Protein AF-A0A258J2Y7-F1 (afdb_monomer_lite)

Foldseek 3Di:
DVVVVVVVVVVVVVVVVPDDDDDDDDDDDPDPPPPPPPCQQVVLDAQWHQDPVRDIDGDPDAQADPNHGHDHD

Structure (mmCIF, N/CA/C/O backbone):
data_AF-A0A258J2Y7-F1
#
_entry.id   AF-A0A258J2Y7-F1
#
loop_
_atom_site.group_PDB
_atom_site.id
_atom_site.type_symbol
_atom_site.label_atom_id
_atom_site.label_alt_id
_atom_site.label_comp_id
_atom_site.label_asym_id
_atom_site.label_entity_id
_atom_site.label_seq_id
_atom_site.pdbx_PDB_ins_code
_atom_site.Cartn_x
_atom_site.Cartn_y
_atom_site.Cartn_z
_atom_site.occupancy
_atom_site.B_iso_or_equiv
_atom_site.auth_seq_id
_atom_site.auth_comp_id
_atom_site.auth_asym_id
_atom_site.auth_atom_id
_atom_site.pdbx_PDB_model_num
ATOM 1 N N . MET A 1 1 ? 46.118 -24.17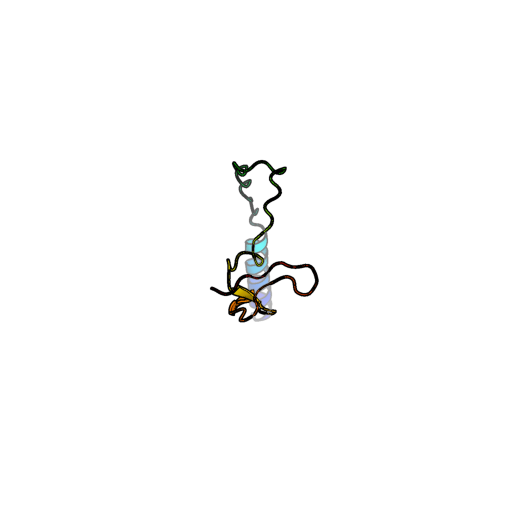1 -8.355 1.00 60.31 1 MET A N 1
ATOM 2 C CA . MET A 1 1 ? 44.742 -24.691 -8.566 1.00 60.31 1 MET A CA 1
ATOM 3 C C . MET A 1 1 ? 43.683 -24.023 -7.680 1.00 60.31 1 MET A C 1
ATOM 5 O O . MET A 1 1 ? 42.564 -23.850 -8.142 1.00 60.31 1 MET A O 1
ATOM 9 N N . ARG A 1 2 ? 43.985 -23.611 -6.436 1.00 71.12 2 ARG A N 1
ATOM 10 C CA . ARG A 1 2 ? 43.017 -22.888 -5.579 1.00 71.12 2 ARG A CA 1
ATOM 11 C C . ARG A 1 2 ? 42.778 -21.439 -6.021 1.00 71.12 2 ARG A C 1
ATOM 13 O O . ARG A 1 2 ? 41.649 -20.967 -5.966 1.00 71.12 2 ARG A O 1
ATOM 20 N N . ASP A 1 3 ? 43.811 -20.759 -6.512 1.00 68.31 3 ASP A N 1
ATOM 21 C CA . ASP A 1 3 ? 43.700 -19.352 -6.935 1.00 68.31 3 ASP A CA 1
ATOM 22 C C . ASP A 1 3 ? 43.031 -19.200 -8.305 1.00 68.31 3 ASP A C 1
ATOM 24 O O . ASP A 1 3 ? 42.268 -18.266 -8.529 1.00 68.31 3 ASP A O 1
ATOM 28 N N . THR A 1 4 ? 43.199 -20.192 -9.183 1.00 73.19 4 THR A N 1
ATOM 29 C CA . THR A 1 4 ? 42.468 -20.276 -10.455 1.00 73.19 4 THR A CA 1
ATOM 30 C C . THR A 1 4 ? 40.967 -20.474 -10.230 1.00 73.19 4 THR A C 1
ATOM 32 O O . THR A 1 4 ? 40.166 -19.865 -10.930 1.00 73.19 4 THR A O 1
ATOM 35 N N . PHE A 1 5 ? 40.571 -21.248 -9.211 1.00 75.31 5 PHE A N 1
ATOM 36 C CA . PHE A 1 5 ? 39.158 -21.427 -8.852 1.00 75.31 5 PHE A CA 1
ATOM 37 C C . PHE A 1 5 ? 38.515 -20.121 -8.351 1.00 75.31 5 PHE A C 1
ATOM 39 O O . PHE A 1 5 ? 37.378 -19.814 -8.706 1.00 75.31 5 PHE A O 1
ATOM 46 N N . LYS A 1 6 ? 39.261 -19.303 -7.593 1.00 76.25 6 LYS A N 1
ATOM 47 C CA . LYS A 1 6 ? 38.799 -17.979 -7.137 1.00 76.25 6 LYS A CA 1
ATOM 48 C C . LYS A 1 6 ? 38.594 -17.004 -8.298 1.00 76.25 6 LYS A C 1
ATOM 50 O O . LYS A 1 6 ? 37.580 -16.311 -8.330 1.00 76.25 6 LYS A O 1
ATOM 55 N N . LEU A 1 7 ? 39.528 -16.975 -9.252 1.00 79.75 7 LEU A N 1
ATOM 56 C CA . LEU A 1 7 ? 39.439 -16.097 -10.423 1.00 79.75 7 LEU A CA 1
ATOM 57 C C . LEU A 1 7 ? 38.264 -16.477 -11.334 1.00 79.75 7 LEU A C 1
ATOM 59 O O . LEU A 1 7 ? 37.524 -15.592 -11.758 1.00 79.75 7 LEU A O 1
ATOM 63 N N . LEU A 1 8 ? 38.031 -17.775 -11.569 1.00 80.12 8 LEU A N 1
ATOM 64 C CA . LEU A 1 8 ? 36.860 -18.227 -12.331 1.00 80.12 8 LEU A CA 1
ATOM 65 C C . LEU A 1 8 ? 35.540 -17.866 -11.635 1.00 80.12 8 LEU A C 1
ATOM 67 O O . LEU A 1 8 ? 34.611 -17.391 -12.288 1.00 80.12 8 LEU A O 1
ATOM 71 N N . SER A 1 9 ? 35.458 -18.055 -10.315 1.00 77.25 9 SER A N 1
ATOM 72 C CA . SER A 1 9 ? 34.251 -17.712 -9.558 1.00 77.25 9 SER A CA 1
ATOM 73 C C . SER A 1 9 ? 33.938 -16.214 -9.635 1.00 77.25 9 SER A C 1
ATOM 75 O O . SER A 1 9 ? 32.787 -15.853 -9.883 1.00 77.25 9 SER A O 1
ATOM 77 N N . ALA A 1 10 ? 34.941 -15.345 -9.482 1.00 74.75 10 ALA A N 1
ATOM 78 C CA . ALA A 1 10 ? 34.754 -13.895 -9.558 1.00 74.75 10 ALA A CA 1
ATOM 79 C C . ALA A 1 10 ? 34.303 -13.437 -10.955 1.00 74.75 10 ALA A C 1
ATOM 81 O O . ALA A 1 10 ? 33.425 -12.583 -11.075 1.00 74.75 10 ALA A O 1
ATOM 82 N N . LEU A 1 11 ? 34.852 -14.050 -12.009 1.00 80.69 11 LEU A N 1
ATOM 83 C CA . LEU A 1 11 ? 34.475 -13.743 -13.387 1.00 80.69 11 LEU A CA 1
ATOM 84 C C . LEU A 1 11 ? 33.008 -14.105 -13.673 1.00 80.69 11 LEU A C 1
ATOM 86 O O . LEU A 1 11 ? 32.297 -13.331 -14.308 1.00 80.69 11 LEU A O 1
ATOM 90 N N . SER A 1 12 ? 32.533 -15.245 -13.156 1.00 74.50 12 SER A N 1
ATOM 91 C CA . SER A 1 12 ? 31.141 -15.681 -13.344 1.00 74.50 12 SER A CA 1
ATOM 92 C C . SER A 1 12 ? 30.118 -14.749 -12.680 1.00 74.50 12 SER A C 1
ATOM 94 O O . SER A 1 12 ? 29.097 -14.437 -13.290 1.00 74.50 12 SER A O 1
ATOM 96 N N . LEU A 1 13 ? 30.409 -14.236 -11.476 1.00 72.56 13 LEU A N 1
ATOM 97 C CA . LEU A 1 13 ? 29.531 -13.279 -10.792 1.00 72.56 13 LEU A CA 1
ATOM 98 C C . LEU A 1 13 ? 29.485 -11.920 -11.506 1.00 72.56 13 LEU A C 1
ATOM 100 O O . LEU A 1 13 ? 28.430 -11.291 -11.547 1.00 72.56 13 LEU A O 1
ATOM 104 N N . GLY A 1 14 ? 30.604 -11.477 -12.087 1.00 76.00 14 GLY A N 1
ATOM 105 C CA . GLY A 1 14 ? 30.671 -10.206 -12.813 1.00 76.00 14 GLY A CA 1
ATOM 106 C C . GLY A 1 14 ? 29.799 -10.175 -14.072 1.00 76.00 14 GLY A C 1
ATOM 107 O O . GLY A 1 14 ? 29.185 -9.152 -14.365 1.00 76.00 14 GLY A O 1
ATOM 108 N N . VAL A 1 15 ? 29.686 -11.299 -14.788 1.00 73.06 15 VAL A N 1
ATOM 109 C CA . VAL A 1 15 ? 28.894 -11.384 -16.030 1.00 73.06 15 VAL A CA 1
ATOM 110 C C . VAL A 1 15 ? 27.388 -11.248 -15.773 1.00 73.06 15 VAL A C 1
ATOM 112 O O . VAL A 1 15 ? 26.695 -10.625 -16.575 1.00 73.06 15 VAL A O 1
ATOM 115 N N . LEU A 1 16 ? 26.864 -11.755 -14.649 1.00 65.44 16 LEU A N 1
ATOM 116 C CA . LEU A 1 16 ? 25.428 -11.649 -14.344 1.00 65.44 16 LEU A CA 1
ATOM 117 C C . LEU A 1 16 ? 24.979 -10.215 -14.007 1.00 65.44 16 LEU A C 1
ATOM 119 O O . LEU A 1 16 ? 23.809 -9.891 -14.181 1.00 65.44 16 LEU A O 1
ATOM 123 N N . ALA A 1 17 ? 25.881 -9.338 -13.560 1.00 68.44 17 ALA A N 1
ATOM 124 C CA . ALA A 1 17 ? 25.539 -7.955 -13.219 1.00 68.44 17 ALA A CA 1
ATOM 125 C C . ALA A 1 17 ? 25.407 -7.025 -14.443 1.00 68.44 17 ALA A C 1
ATOM 127 O O . ALA A 1 17 ? 24.936 -5.899 -14.304 1.00 68.44 17 ALA A O 1
ATOM 128 N N . ALA A 1 18 ? 25.810 -7.475 -15.638 1.00 65.88 18 ALA A N 1
ATOM 129 C CA . ALA A 1 18 ? 25.802 -6.665 -16.859 1.00 65.88 18 ALA A CA 1
ATOM 130 C C . ALA A 1 18 ? 24.458 -6.675 -17.616 1.00 65.88 18 ALA A C 1
ATOM 132 O O . ALA A 1 18 ? 24.351 -6.090 -18.694 1.00 65.88 18 ALA A O 1
ATOM 133 N N . LEU A 1 19 ? 23.430 -7.347 -17.087 1.00 74.75 19 LEU A N 1
ATOM 134 C CA . LEU A 1 19 ? 22.111 -7.397 -17.713 1.00 74.75 19 LEU A CA 1
ATOM 135 C C . LEU A 1 19 ? 21.411 -6.028 -17.584 1.00 74.75 19 LEU A C 1
ATOM 137 O O . LEU A 1 19 ? 21.240 -5.534 -16.466 1.00 74.75 19 LEU A O 1
ATOM 141 N N . PRO A 1 20 ? 20.972 -5.404 -18.693 1.00 68.94 20 PRO A N 1
ATOM 142 C CA . PRO A 1 20 ? 20.222 -4.157 -18.633 1.00 68.94 20 PRO A CA 1
ATOM 143 C C . PRO A 1 20 ? 18.820 -4.424 -18.068 1.00 68.94 20 PRO A C 1
ATOM 145 O O . PRO A 1 20 ? 18.015 -5.128 -18.675 1.00 68.94 20 PRO A O 1
ATOM 148 N N . THR A 1 21 ? 18.507 -3.847 -16.907 1.00 72.94 21 THR A N 1
ATOM 149 C CA . THR A 1 21 ? 17.136 -3.843 -16.381 1.00 72.94 21 THR A CA 1
ATOM 150 C C . THR A 1 21 ? 16.326 -2.785 -17.125 1.00 72.94 21 THR A C 1
ATOM 152 O O . THR A 1 21 ? 16.622 -1.592 -17.061 1.00 72.94 21 THR A O 1
ATOM 155 N N . SER A 1 22 ? 15.331 -3.212 -17.896 1.00 79.00 22 SER A N 1
ATOM 156 C CA . SER A 1 22 ? 14.388 -2.302 -18.547 1.00 79.00 22 SER A CA 1
ATOM 157 C C . SER A 1 22 ? 13.071 -2.344 -17.776 1.00 79.00 22 SER A C 1
ATOM 159 O O . SER A 1 22 ? 12.413 -3.377 -17.688 1.00 79.00 22 SER A O 1
ATOM 161 N N . ALA A 1 23 ? 12.707 -1.217 -17.163 1.00 79.62 23 ALA A N 1
ATOM 162 C CA . ALA A 1 23 ? 11.436 -1.059 -16.470 1.00 79.62 23 ALA A CA 1
ATOM 163 C C . ALA A 1 23 ? 10.355 -0.671 -17.485 1.00 79.62 23 ALA A C 1
ATOM 165 O O . ALA A 1 23 ? 10.515 0.299 -18.227 1.00 79.62 23 ALA A O 1
ATOM 166 N N . MET A 1 24 ? 9.251 -1.418 -17.517 1.00 83.06 24 MET A N 1
ATOM 167 C CA . MET A 1 24 ? 8.089 -1.004 -18.300 1.00 83.06 24 MET A CA 1
ATOM 168 C C . ME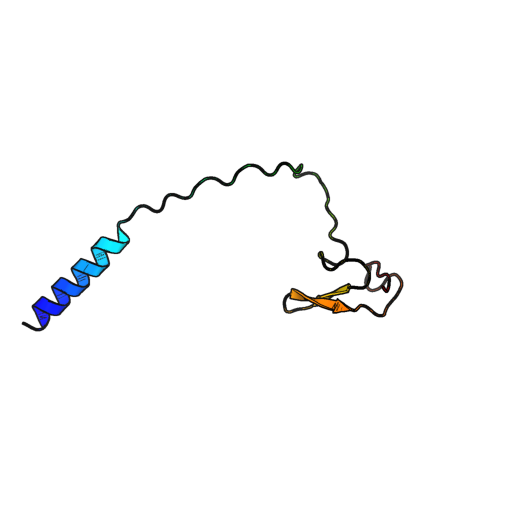T A 1 24 ? 7.447 0.237 -17.661 1.0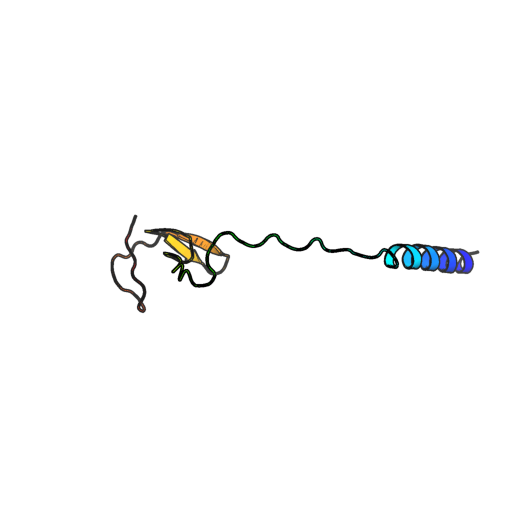0 83.06 24 MET A C 1
ATOM 170 O O . MET A 1 24 ? 7.309 0.285 -16.435 1.00 83.06 24 MET A O 1
ATOM 174 N N . PRO A 1 25 ? 7.046 1.241 -18.461 1.00 77.12 25 PRO A N 1
ATOM 175 C CA . PRO A 1 25 ? 6.365 2.414 -17.937 1.00 77.12 25 PRO A CA 1
ATOM 176 C C . PRO A 1 25 ? 4.996 2.014 -17.375 1.00 77.12 25 PRO A C 1
ATO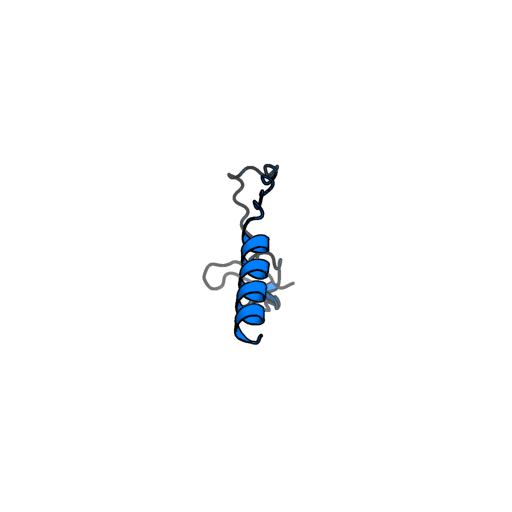M 178 O O . PRO A 1 25 ? 4.252 1.257 -18.001 1.00 77.12 25 PRO A O 1
ATOM 181 N N . LEU A 1 26 ? 4.661 2.526 -16.188 1.00 79.75 26 LEU A N 1
ATOM 182 C CA . LEU A 1 26 ? 3.332 2.338 -15.612 1.00 79.75 26 LEU A CA 1
ATOM 183 C C . LEU A 1 26 ? 2.295 3.034 -16.497 1.00 79.75 26 LEU A C 1
ATOM 185 O O . LEU A 1 26 ? 2.458 4.199 -16.866 1.00 79.75 26 LEU A O 1
ATOM 189 N N . ALA A 1 27 ? 1.215 2.319 -16.807 1.00 84.38 27 ALA A N 1
ATOM 190 C CA . ALA A 1 27 ? 0.078 2.898 -17.502 1.00 84.38 27 ALA A CA 1
ATOM 191 C C . ALA A 1 27 ? -0.523 4.064 -16.682 1.00 84.38 27 ALA A C 1
ATOM 193 O O . ALA A 1 27 ? -0.541 3.995 -15.447 1.00 84.38 27 ALA A O 1
ATOM 194 N N . PRO A 1 28 ? -1.037 5.123 -17.337 1.00 76.62 28 PRO A N 1
ATOM 195 C CA . PRO A 1 28 ? -1.696 6.220 -16.640 1.00 76.62 28 PRO A CA 1
ATOM 196 C C . PRO A 1 28 ? -2.939 5.718 -15.898 1.00 76.62 28 PRO A C 1
ATOM 198 O O . PRO A 1 28 ? -3.752 4.979 -16.454 1.00 76.62 28 PRO A O 1
ATOM 201 N N . SER A 1 29 ? -3.101 6.142 -14.645 1.00 78.81 29 SER A N 1
ATOM 202 C CA . SER A 1 29 ? -4.314 5.856 -13.880 1.00 78.81 29 SER A CA 1
ATOM 203 C C . SER A 1 29 ? -5.509 6.602 -14.494 1.00 78.81 29 SER A C 1
ATOM 205 O O . SER A 1 29 ? -5.387 7.798 -14.763 1.00 78.81 29 SER A O 1
ATOM 207 N N . PRO A 1 30 ? -6.674 5.953 -14.676 1.00 79.94 30 PRO A N 1
ATOM 208 C CA . PRO A 1 30 ? -7.887 6.602 -15.181 1.00 79.94 30 PRO A CA 1
ATOM 209 C C . PRO A 1 30 ? -8.515 7.582 -14.175 1.00 79.94 30 PRO A C 1
ATOM 211 O O . PRO A 1 30 ? -9.508 8.237 -14.486 1.00 79.94 30 PRO A O 1
ATOM 214 N N . VAL A 1 31 ? -7.966 7.682 -12.960 1.00 79.75 31 VAL A N 1
ATOM 215 C CA . VAL A 1 31 ? -8.476 8.568 -11.911 1.00 79.75 31 VAL A CA 1
ATOM 216 C C . VAL A 1 31 ? -7.818 9.950 -12.029 1.00 79.75 31 VAL A C 1
ATOM 218 O O . VAL A 1 31 ? -6.586 10.034 -12.025 1.00 79.75 31 VAL A O 1
ATOM 221 N N . PRO A 1 32 ? -8.603 11.045 -12.083 1.00 75.44 32 PRO A N 1
ATOM 222 C CA . PRO A 1 32 ? -8.070 12.402 -12.031 1.00 75.44 32 PRO A CA 1
ATOM 223 C C . PRO A 1 32 ? -7.203 12.600 -10.785 1.00 75.44 32 PRO A C 1
ATOM 225 O O . PRO A 1 32 ? -7.651 12.357 -9.668 1.00 75.44 32 PRO A O 1
ATOM 228 N N . GLN A 1 33 ? -5.976 13.094 -10.957 1.00 71.12 33 GLN A N 1
ATOM 229 C CA . GLN A 1 33 ? -5.050 13.375 -9.844 1.00 71.12 33 GLN A CA 1
ATOM 230 C C . GLN A 1 33 ? -5.565 14.475 -8.899 1.00 71.12 33 GLN A C 1
ATOM 232 O O . GLN A 1 33 ? -5.049 14.662 -7.802 1.00 71.12 33 GLN A O 1
ATOM 237 N N . THR A 1 34 ? -6.596 15.200 -9.328 1.00 71.44 34 THR A N 1
ATOM 238 C CA . THR A 1 34 ? -7.323 16.209 -8.556 1.00 71.44 34 THR A CA 1
ATOM 239 C C . THR A 1 34 ? -8.474 15.626 -7.734 1.00 71.44 34 THR A C 1
ATOM 241 O O . THR A 1 34 ? -9.110 16.359 -6.977 1.00 71.44 34 THR A O 1
ATOM 244 N N . ALA A 1 35 ? -8.763 14.327 -7.852 1.00 67.38 35 ALA A N 1
ATOM 245 C CA . ALA A 1 35 ? -9.750 13.672 -7.010 1.00 67.38 35 ALA A CA 1
ATOM 246 C C . ALA A 1 35 ? -9.208 13.587 -5.577 1.00 67.38 35 ALA A C 1
ATOM 248 O O . ALA A 1 35 ? -8.361 12.754 -5.256 1.00 67.38 35 ALA A O 1
ATOM 249 N N . SER A 1 36 ? -9.714 14.460 -4.706 1.00 68.69 36 SER A N 1
ATOM 250 C CA . SER A 1 36 ? -9.478 14.382 -3.267 1.00 68.69 36 SER A CA 1
ATOM 251 C C . SER A 1 36 ? -10.229 13.175 -2.703 1.00 68.69 36 SER A C 1
ATOM 253 O O . SER A 1 36 ? -11.353 13.275 -2.209 1.00 68.69 36 SER A O 1
ATOM 255 N N . VAL A 1 37 ? -9.624 11.996 -2.829 1.00 69.25 37 VAL A N 1
ATOM 256 C CA . VAL A 1 37 ? -10.102 10.786 -2.166 1.00 69.25 37 VAL A CA 1
ATOM 257 C C . VAL A 1 37 ? -9.676 10.898 -0.712 1.00 69.25 37 VAL A C 1
ATOM 259 O O . VAL A 1 37 ? -8.538 10.598 -0.367 1.00 69.25 37 VAL A O 1
ATOM 262 N N . THR A 1 38 ? -10.580 11.361 0.147 1.00 67.88 38 THR A N 1
ATOM 263 C CA . THR A 1 38 ? -10.374 11.271 1.595 1.00 67.88 38 THR A CA 1
ATOM 264 C C . THR A 1 38 ? -10.616 9.819 2.000 1.00 67.88 38 THR A C 1
ATOM 266 O O . THR A 1 38 ? -11.766 9.371 1.952 1.00 67.88 38 THR A O 1
ATOM 269 N N . PRO A 1 39 ? -9.580 9.041 2.366 1.00 64.88 39 PRO A N 1
ATOM 270 C CA . PRO A 1 39 ? -9.788 7.652 2.724 1.00 64.88 39 PRO A CA 1
ATOM 271 C C . PRO A 1 39 ? -10.540 7.594 4.057 1.00 64.88 39 PRO A C 1
ATOM 273 O O . PRO A 1 39 ? -9.994 7.933 5.110 1.00 64.88 39 PRO A O 1
ATOM 276 N N . VAL A 1 40 ? -11.795 7.139 4.021 1.00 67.25 40 VAL A N 1
ATOM 277 C CA . VAL A 1 40 ? -12.563 6.838 5.236 1.00 67.25 40 VAL A CA 1
ATOM 278 C C . VAL A 1 40 ? -11.764 5.816 6.042 1.00 67.25 40 VAL A C 1
ATOM 280 O O . VAL A 1 40 ? -11.432 4.740 5.539 1.00 67.25 40 VAL A O 1
ATOM 283 N N . ALA A 1 41 ? -11.382 6.186 7.265 1.00 70.69 41 ALA A N 1
ATOM 284 C CA . ALA A 1 41 ? -10.562 5.357 8.145 1.00 70.69 41 ALA A CA 1
ATOM 285 C C . ALA A 1 41 ? -9.279 4.793 7.493 1.00 70.69 41 ALA A C 1
ATOM 287 O O . ALA A 1 41 ? -8.935 3.625 7.693 1.00 70.69 41 ALA A O 1
ATOM 288 N N . GLN A 1 42 ? -8.578 5.591 6.674 1.00 75.62 42 GLN A N 1
ATOM 289 C CA . GLN A 1 42 ? -7.367 5.154 5.953 1.00 75.62 42 GLN A CA 1
ATOM 290 C C . GLN A 1 42 ? -7.608 3.926 5.040 1.00 75.62 42 GLN A C 1
ATOM 292 O O . GLN A 1 42 ? -6.679 3.185 4.715 1.00 75.62 42 GLN A O 1
ATOM 297 N N . GLY A 1 43 ? -8.858 3.686 4.633 1.00 81.06 43 GLY A N 1
ATOM 298 C CA . GLY A 1 43 ? -9.263 2.547 3.807 1.00 81.06 43 GLY A CA 1
ATOM 299 C C . GLY A 1 43 ? -9.750 1.315 4.580 1.00 81.06 43 GLY A C 1
ATOM 300 O O . GLY A 1 43 ? -10.018 0.306 3.940 1.00 81.06 43 GLY A O 1
ATOM 301 N N . CYS A 1 44 ? -9.882 1.363 5.914 1.00 85.19 44 CYS A N 1
ATOM 302 C CA . CYS A 1 44 ? -10.492 0.267 6.686 1.00 85.19 44 CYS A CA 1
ATOM 303 C C . CYS A 1 44 ? -12.035 0.295 6.704 1.00 85.19 44 CYS A C 1
ATOM 305 O O . CYS A 1 44 ? -12.647 -0.695 7.087 1.00 85.19 44 CYS A O 1
ATOM 307 N N . GLY A 1 45 ? -12.664 1.394 6.269 1.00 82.00 45 GLY A N 1
ATOM 308 C CA . GLY A 1 45 ? -14.123 1.543 6.228 1.00 82.00 45 GLY A CA 1
ATOM 309 C C . GLY A 1 45 ? -14.767 2.007 7.550 1.00 82.00 45 GLY A C 1
ATOM 310 O O . GLY A 1 45 ? -14.074 2.178 8.556 1.00 82.00 45 GLY A O 1
ATOM 311 N N . PRO A 1 46 ? -16.089 2.266 7.551 1.00 80.31 46 PRO A N 1
ATOM 312 C CA . PRO A 1 46 ? -16.852 2.667 8.739 1.00 80.31 46 PRO A CA 1
ATOM 313 C C . PRO A 1 46 ? -16.756 1.622 9.859 1.00 80.31 46 PRO A C 1
ATOM 315 O O . PRO A 1 46 ? -16.869 0.433 9.586 1.00 80.31 46 PRO A O 1
ATOM 318 N N . GLY A 1 47 ? -16.544 2.042 11.107 1.00 82.81 47 GLY A N 1
ATOM 319 C CA . GLY A 1 47 ? -16.402 1.130 12.252 1.00 82.81 47 GLY A CA 1
ATOM 320 C C . GLY A 1 47 ? -15.009 0.541 12.439 1.00 82.81 47 GLY A C 1
ATOM 321 O O . GLY A 1 47 ? -14.793 -0.214 13.385 1.00 82.81 47 GLY A O 1
ATOM 322 N N . TRP A 1 48 ? -14.048 0.904 11.587 1.00 85.69 48 TRP A N 1
ATOM 323 C CA . TRP A 1 48 ? -12.687 0.378 11.640 1.00 85.69 48 TRP A CA 1
ATOM 324 C C . TRP A 1 48 ? -11.640 1.492 11.567 1.00 85.69 48 TRP A C 1
ATOM 326 O O . TRP A 1 48 ? -11.952 2.624 11.210 1.00 85.69 48 TRP A O 1
ATOM 336 N N . TRP A 1 49 ? -10.392 1.196 11.927 1.00 83.12 49 TRP A N 1
ATOM 337 C CA . TRP A 1 49 ? -9.247 2.105 11.800 1.00 83.12 49 TRP A CA 1
ATOM 338 C C . TRP A 1 49 ? -7.950 1.335 11.512 1.00 83.12 49 TRP A C 1
ATOM 340 O O . TRP A 1 49 ? -7.827 0.165 11.878 1.00 83.12 49 TRP A O 1
ATOM 350 N N . ARG A 1 50 ? -6.966 1.972 10.858 1.00 87.81 50 ARG A N 1
ATOM 351 C CA . ARG A 1 50 ? -5.635 1.376 10.634 1.00 87.81 50 ARG A CA 1
ATOM 352 C C . ARG A 1 50 ? -4.753 1.507 11.871 1.00 87.81 50 ARG A C 1
ATOM 354 O O . ARG A 1 50 ? -4.404 2.617 12.260 1.00 87.81 50 ARG A O 1
ATOM 361 N N . GLY A 1 51 ? -4.332 0.373 12.426 1.00 85.50 51 GLY A N 1
ATOM 362 C CA . GLY A 1 51 ? -3.348 0.322 13.504 1.00 85.50 51 GLY A CA 1
ATOM 363 C C . GLY A 1 51 ? -1.892 0.480 13.029 1.00 85.50 51 GLY A C 1
ATOM 364 O O . GLY A 1 51 ? -1.625 0.481 11.826 1.00 85.50 51 GLY A O 1
ATOM 365 N N . PRO A 1 52 ? -0.925 0.526 13.966 1.00 86.25 52 PRO A N 1
ATOM 366 C CA . PRO A 1 52 ? 0.498 0.754 13.672 1.00 86.25 52 PRO A CA 1
ATOM 367 C C . PRO A 1 52 ? 1.134 -0.274 12.724 1.00 86.25 52 PRO A C 1
ATOM 369 O O . PRO A 1 52 ? 2.025 0.059 11.955 1.00 86.25 52 PRO A O 1
ATOM 372 N N . CYS A 1 53 ? 0.654 -1.521 12.742 1.00 87.69 53 CYS A N 1
ATOM 373 C CA . CYS A 1 53 ? 1.122 -2.590 11.852 1.00 87.69 53 CYS A CA 1
ATOM 374 C C . CYS A 1 53 ? 0.324 -2.675 10.534 1.00 87.69 53 CYS A C 1
ATOM 376 O O . CYS A 1 53 ? 0.350 -3.704 9.867 1.00 87.69 53 CYS A O 1
ATOM 378 N N . GLY A 1 54 ? -0.469 -1.655 10.189 1.00 87.19 54 GLY A N 1
ATOM 379 C CA . GLY A 1 54 ? -1.284 -1.620 8.968 1.00 87.19 54 GLY A CA 1
ATOM 380 C C . GLY A 1 54 ? -2.568 -2.461 9.004 1.00 87.19 54 GLY A C 1
ATOM 381 O O . GLY A 1 54 ? -3.348 -2.400 8.054 1.00 87.19 54 GLY A O 1
ATOM 382 N N . HIS A 1 55 ? -2.816 -3.205 10.088 1.00 88.94 55 HIS A N 1
ATOM 383 C CA . HIS A 1 55 ? -4.022 -4.016 10.277 1.00 88.94 55 HIS A CA 1
ATOM 384 C C . HIS A 1 55 ? -5.243 -3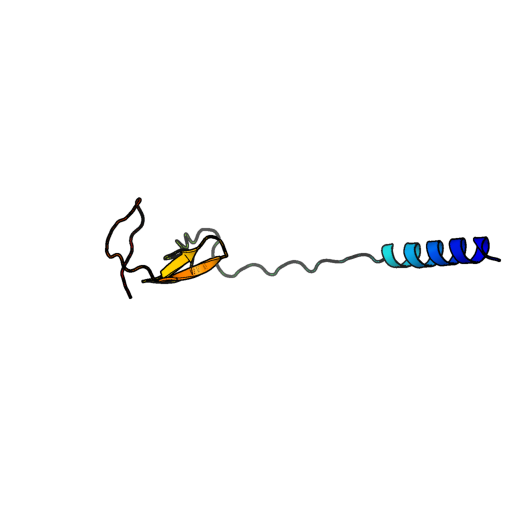.163 10.649 1.00 88.94 55 HIS A C 1
ATOM 386 O O . HIS A 1 55 ? -5.118 -2.199 11.409 1.00 88.94 55 HIS A O 1
ATOM 392 N N . CYS A 1 56 ? -6.424 -3.548 10.158 1.00 88.50 56 CYS A N 1
ATOM 393 C CA . CYS A 1 56 ? -7.684 -2.904 10.518 1.00 88.50 56 CYS A CA 1
ATOM 394 C C . CYS A 1 56 ? -8.168 -3.372 11.894 1.00 88.50 56 CYS A C 1
ATOM 396 O O . CYS A 1 56 ? -8.191 -4.562 12.193 1.00 88.50 56 CYS A O 1
ATOM 398 N N . ARG A 1 57 ? -8.554 -2.432 12.751 1.00 86.75 57 ARG A N 1
ATOM 399 C CA . ARG A 1 57 ? -9.063 -2.681 14.105 1.00 86.75 57 ARG A CA 1
ATOM 400 C C . ARG A 1 57 ? -10.454 -2.078 14.242 1.00 86.75 57 ARG A C 1
ATOM 402 O O . ARG A 1 57 ? -10.709 -1.039 13.649 1.00 86.75 57 ARG A O 1
ATOM 409 N N . HIS A 1 58 ? -11.323 -2.717 15.021 1.00 87.75 58 HIS A N 1
ATOM 410 C CA . HIS A 1 58 ? -12.665 -2.205 15.285 1.00 87.75 58 HIS A CA 1
ATOM 411 C C . HIS A 1 58 ? -12.609 -0.944 16.157 1.00 87.75 58 HIS A C 1
ATOM 413 O O . HIS A 1 58 ? -11.831 -0.877 17.116 1.00 87.75 58 HIS A O 1
ATOM 419 N N . THR A 1 59 ? -13.452 0.033 15.838 1.00 82.75 59 THR A N 1
ATOM 420 C CA . THR A 1 59 ? -13.574 1.303 16.555 1.00 82.75 59 THR A CA 1
ATOM 421 C C . THR A 1 59 ? -14.909 1.319 17.310 1.00 82.75 59 THR A C 1
ATOM 423 O O . THR A 1 59 ? -15.947 1.520 16.687 1.00 82.75 59 THR A O 1
ATOM 426 N N . PRO A 1 60 ? -14.926 1.136 18.646 1.00 81.56 60 PRO A N 1
ATOM 427 C CA . PRO A 1 60 ? -16.169 1.099 19.428 1.00 81.56 60 PRO A CA 1
ATOM 428 C C . PRO A 1 60 ? -16.779 2.488 19.692 1.00 81.56 60 PRO A C 1
ATOM 430 O O . PRO A 1 60 ? -17.755 2.603 20.425 1.00 81.56 60 PRO A O 1
ATOM 433 N N . TYR A 1 61 ? -16.187 3.552 19.152 1.00 74.75 61 TYR A N 1
ATOM 434 C CA . TYR A 1 61 ? -16.576 4.929 19.432 1.00 74.75 61 TYR A CA 1
ATOM 435 C C . TYR A 1 61 ? -17.405 5.516 18.287 1.00 74.75 61 TYR A C 1
ATOM 437 O O . TYR A 1 61 ? -17.053 5.370 17.117 1.00 74.75 61 TYR A O 1
ATOM 445 N N . THR A 1 62 ? -18.459 6.250 18.643 1.00 82.94 62 THR A N 1
ATOM 446 C CA . THR A 1 62 ? -19.259 7.076 17.728 1.00 82.94 62 THR A CA 1
ATOM 447 C C . THR A 1 62 ? -18.985 8.556 17.969 1.00 82.94 62 THR A C 1
ATOM 449 O O . THR A 1 62 ? -19.006 9.009 19.114 1.00 82.94 62 THR A O 1
ATOM 452 N N . GLY A 1 63 ? -18.794 9.327 16.902 1.00 80.81 63 GLY A N 1
ATOM 453 C CA . GLY A 1 63 ? -18.640 10.780 16.951 1.00 80.81 63 GLY A CA 1
ATOM 454 C C . GLY A 1 63 ? -17.239 11.268 16.583 1.00 80.81 63 GLY A C 1
ATOM 455 O O . GLY A 1 63 ? -16.440 10.563 15.965 1.00 80.81 63 GLY A O 1
ATOM 456 N N . ARG A 1 64 ? -16.954 12.524 16.936 1.00 81.81 64 ARG A N 1
ATOM 457 C CA . ARG A 1 64 ? -15.730 13.224 16.539 1.00 81.81 64 ARG A CA 1
ATOM 458 C C . ARG A 1 64 ? -14.660 13.099 17.627 1.00 81.81 64 ARG A C 1
ATOM 460 O O . ARG A 1 64 ? -14.771 13.738 18.668 1.00 81.81 64 ARG A O 1
ATOM 467 N N . VAL A 1 65 ? -13.606 12.325 17.375 1.00 76.75 65 VAL A N 1
ATOM 468 C CA . VAL A 1 65 ? -12.485 12.125 18.314 1.00 76.75 65 VAL A CA 1
ATOM 469 C C . VAL A 1 65 ? -11.195 12.571 17.634 1.00 76.75 65 VAL A C 1
ATOM 471 O O . VAL A 1 65 ? -10.904 12.152 16.517 1.00 76.75 65 VAL A O 1
ATOM 474 N N . GLY A 1 66 ? -10.437 13.478 18.258 1.00 74.56 66 GLY A N 1
ATOM 475 C CA . GLY A 1 66 ? -9.172 13.970 17.686 1.00 74.56 66 GLY A CA 1
ATOM 476 C C . GLY A 1 66 ? -9.319 14.625 16.302 1.00 74.56 66 GLY A C 1
ATOM 477 O O . GLY A 1 66 ? -8.414 14.547 15.479 1.00 74.56 66 GLY A O 1
ATOM 478 N N . GLY A 1 67 ? -10.482 15.222 16.013 1.00 74.56 67 GLY A N 1
ATOM 479 C CA . GLY A 1 67 ? -10.780 15.873 14.731 1.00 74.56 67 GLY A CA 1
ATOM 480 C C . GLY A 1 67 ? -11.220 14.941 13.593 1.00 74.56 67 GLY A C 1
ATOM 481 O O . GLY A 1 67 ? -11.571 15.433 12.519 1.00 74.56 67 GLY A O 1
ATOM 482 N N . GLN A 1 68 ? -11.263 13.631 13.833 1.00 76.56 68 GLN A N 1
ATOM 483 C CA . GLN A 1 68 ? -11.707 12.600 12.891 1.00 76.56 68 GLN A CA 1
ATOM 484 C C . GLN A 1 68 ? -13.146 12.178 13.230 1.00 76.56 68 GLN A C 1
ATOM 486 O O . GLN A 1 68 ? -13.512 12.152 14.404 1.00 76.56 68 GLN A O 1
ATOM 491 N N . GLN A 1 69 ? -13.966 11.870 12.222 1.00 80.38 69 GLN A N 1
ATOM 492 C CA . GLN A 1 69 ? -15.325 11.348 12.418 1.00 80.38 69 GLN A CA 1
ATOM 493 C C . GLN A 1 69 ? -15.289 9.818 12.426 1.00 80.38 69 GLN A C 1
ATOM 495 O O . GLN A 1 69 ? -14.823 9.215 11.458 1.00 80.38 69 GLN A O 1
ATOM 500 N N . PHE A 1 70 ? -15.806 9.203 13.488 1.00 80.94 70 PHE A N 1
ATOM 501 C CA . PHE A 1 70 ? -15.955 7.756 13.606 1.00 80.94 70 PHE A CA 1
ATOM 502 C C . PHE A 1 70 ? -17.430 7.388 13.753 1.00 80.94 70 PHE A C 1
ATOM 504 O O . PHE A 1 70 ? -18.195 8.052 14.451 1.00 80.94 70 PHE A O 1
ATOM 511 N N . VAL A 1 71 ? -17.824 6.307 13.100 1.00 79.31 71 VAL A N 1
ATOM 512 C CA . VAL A 1 71 ? -19.126 5.657 13.258 1.00 79.31 71 VAL A CA 1
ATOM 513 C C . VAL A 1 71 ? -18.826 4.212 13.613 1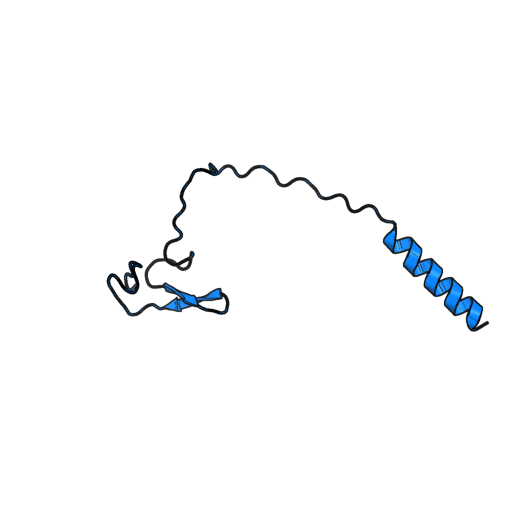.00 79.31 71 VAL A C 1
ATOM 515 O O . VAL A 1 71 ? -17.989 3.609 12.947 1.00 79.31 71 VAL A O 1
ATOM 518 N N . SER A 1 72 ? -19.420 3.687 14.680 1.00 72.62 72 SER A N 1
ATOM 519 C CA . SER A 1 72 ? -19.358 2.256 14.983 1.00 72.62 72 SER A CA 1
ATOM 520 C C . SER A 1 72 ? -20.093 1.483 13.885 1.00 72.62 72 SER A C 1
ATOM 522 O O . SER A 1 72 ? -21.067 2.003 13.334 1.00 72.62 72 SER A O 1
ATOM 524 N N . ALA A 1 73 ? -19.592 0.292 13.543 1.00 64.06 73 ALA A N 1
ATOM 525 C CA . ALA A 1 73 ? -20.263 -0.615 12.610 1.00 64.06 73 ALA A CA 1
ATOM 526 C C . ALA A 1 73 ? -21.596 -1.121 13.179 1.00 64.06 73 ALA A C 1
ATOM 528 O O . ALA A 1 73 ? -21.698 -1.226 14.424 1.00 64.06 73 ALA A O 1
#

Sequence (73 aa):
MRDTFKLLSALSLGVLAALPTSAMPLAPSPVPQTASVTPVAQGCGPGWWRGPCGHCRHTPYTGRVGGQQFVSA

pLDDT: mean 77.1, std 6.72, range [60.31, 88.94]

Radius of gyration: 26.24 Å; chains: 1; bounding box: 65×41×38 Å

Secondary structure (DSSP, 8-state):
-HHHHHHHHHHHHHHHTT----PPPPPPPSS-TT-----GGGGT-TTEEE-TTS-EEE----EEETTEEE---